Protein AF-A0A9D4B966-F1 (afdb_monomer_lite)

Structure (mmCIF, N/CA/C/O backbone):
data_AF-A0A9D4B966-F1
#
_entry.id   AF-A0A9D4B966-F1
#
loop_
_atom_site.group_PDB
_atom_site.id
_atom_site.type_symbol
_atom_site.label_atom_id
_atom_site.label_alt_id
_atom_site.label_comp_id
_atom_site.label_asym_id
_atom_site.label_entity_id
_atom_site.label_seq_id
_atom_site.pdbx_PDB_ins_code
_atom_site.Cartn_x
_atom_site.Cartn_y
_atom_site.Cartn_z
_atom_site.occupancy
_atom_site.B_iso_or_equiv
_atom_site.auth_seq_id
_atom_site.auth_comp_id
_atom_site.auth_asym_id
_atom_site.auth_atom_id
_atom_site.pdbx_PDB_model_num
ATOM 1 N N . MET A 1 1 ? 3.788 -23.357 -5.620 1.00 58.25 1 MET A N 1
ATOM 2 C CA . MET A 1 1 ? 5.258 -23.547 -5.638 1.00 58.25 1 MET A CA 1
ATOM 3 C C . MET A 1 1 ? 5.591 -24.808 -4.861 1.00 58.25 1 MET A C 1
ATOM 5 O O . MET A 1 1 ? 4.962 -25.047 -3.835 1.00 58.25 1 MET A O 1
ATOM 9 N N . LYS A 1 2 ? 6.509 -25.647 -5.350 1.00 74.62 2 LYS A N 1
ATOM 10 C CA . LYS A 1 2 ? 6.828 -26.923 -4.694 1.00 74.62 2 LYS A CA 1
ATOM 11 C C . LYS A 1 2 ? 7.556 -26.639 -3.370 1.00 74.62 2 LYS A C 1
ATOM 13 O O . LYS A 1 2 ? 8.587 -25.982 -3.390 1.00 74.62 2 LYS A O 1
ATOM 18 N N . GLY A 1 3 ? 6.996 -27.088 -2.245 1.00 84.31 3 GLY A N 1
ATOM 19 C CA . GLY A 1 3 ? 7.574 -26.887 -0.906 1.00 84.31 3 GLY A CA 1
ATOM 20 C C . GLY A 1 3 ? 7.217 -25.571 -0.201 1.00 84.31 3 GLY A C 1
ATOM 21 O O . GLY A 1 3 ? 7.767 -25.302 0.860 1.00 84.31 3 GLY A O 1
ATOM 22 N N . ALA A 1 4 ? 6.313 -24.754 -0.748 1.00 82.75 4 ALA A N 1
ATOM 23 C CA . ALA A 1 4 ? 5.876 -23.528 -0.077 1.00 82.75 4 ALA A CA 1
ATOM 24 C C . ALA A 1 4 ? 4.793 -23.802 0.982 1.00 82.75 4 ALA A C 1
ATOM 26 O O . ALA A 1 4 ? 3.926 -24.656 0.784 1.00 82.75 4 ALA A O 1
ATOM 27 N N . THR A 1 5 ? 4.824 -23.045 2.082 1.00 85.06 5 THR A N 1
ATOM 28 C CA . THR A 1 5 ? 3.804 -23.081 3.141 1.00 85.06 5 THR A CA 1
ATOM 29 C C . THR A 1 5 ? 2.416 -22.748 2.573 1.00 85.06 5 THR A C 1
ATOM 31 O O . THR A 1 5 ? 2.314 -21.874 1.704 1.00 85.06 5 THR A O 1
ATOM 34 N N . PRO A 1 6 ? 1.331 -23.396 3.044 1.00 80.81 6 PRO A N 1
ATOM 35 C CA . PRO A 1 6 ? -0.027 -23.030 2.652 1.00 80.81 6 PRO A CA 1
ATOM 36 C C . PRO A 1 6 ? -0.288 -21.533 2.851 1.00 80.81 6 PRO A C 1
ATOM 38 O O . PRO A 1 6 ? 0.019 -20.976 3.902 1.00 80.81 6 PRO A O 1
ATOM 41 N N . GLY A 1 7 ? -0.835 -20.881 1.825 1.00 77.38 7 GLY A N 1
ATOM 42 C CA . GLY A 1 7 ? -1.066 -19.438 1.839 1.00 77.38 7 GLY A CA 1
ATOM 43 C C . GLY A 1 7 ? 0.148 -18.592 1.457 1.00 77.38 7 GLY A C 1
ATOM 44 O O . GLY A 1 7 ? 0.060 -17.380 1.577 1.00 77.38 7 GLY A O 1
ATOM 45 N N . ALA A 1 8 ? 1.252 -19.180 0.984 1.00 78.69 8 ALA A N 1
ATOM 46 C CA . ALA A 1 8 ? 2.328 -18.443 0.324 1.00 78.69 8 ALA A CA 1
ATOM 47 C C . ALA A 1 8 ? 1.968 -18.136 -1.141 1.00 78.69 8 ALA A C 1
ATOM 49 O O . ALA A 1 8 ? 1.592 -19.032 -1.902 1.00 78.69 8 ALA A O 1
ATOM 50 N N . ARG A 1 9 ? 2.138 -16.880 -1.561 1.00 78.94 9 ARG A N 1
ATOM 51 C CA . ARG A 1 9 ? 2.105 -16.452 -2.962 1.00 78.94 9 ARG A CA 1
ATOM 52 C C . ARG A 1 9 ? 3.449 -15.841 -3.314 1.00 78.94 9 ARG A C 1
ATOM 54 O O . ARG A 1 9 ? 4.089 -15.189 -2.494 1.00 78.94 9 ARG A O 1
ATOM 61 N N . ALA A 1 10 ? 3.837 -16.039 -4.560 1.00 79.62 10 ALA A N 1
ATOM 62 C CA . ALA A 1 10 ? 4.959 -15.355 -5.159 1.00 79.62 10 ALA A CA 1
ATOM 63 C C . ALA A 1 10 ? 4.510 -14.823 -6.509 1.00 79.62 10 ALA A C 1
ATOM 65 O O . ALA A 1 10 ? 3.900 -15.551 -7.296 1.00 79.62 10 ALA A O 1
ATOM 66 N N . THR A 1 11 ? 4.855 -13.570 -6.754 1.00 82.56 11 THR A N 1
ATOM 67 C CA . THR A 1 11 ? 4.630 -12.893 -8.021 1.00 82.56 11 THR A CA 1
ATOM 68 C C . THR A 1 11 ? 5.980 -12.333 -8.452 1.00 82.56 11 THR A C 1
ATOM 70 O O . THR A 1 11 ? 6.671 -11.693 -7.661 1.00 82.56 11 THR A O 1
ATOM 73 N N . MET A 1 12 ? 6.380 -12.605 -9.690 1.00 82.44 12 MET A N 1
ATOM 74 C CA . MET A 1 12 ? 7.587 -12.050 -10.299 1.00 82.44 12 MET A CA 1
ATOM 75 C C . MET A 1 12 ? 7.251 -11.557 -11.699 1.00 82.44 12 MET A C 1
ATOM 77 O O . MET A 1 12 ? 6.359 -12.098 -12.349 1.00 82.44 12 MET A O 1
ATOM 81 N N . SER A 1 13 ? 7.961 -10.529 -12.153 1.00 84.75 13 SER A N 1
ATOM 82 C CA . SER A 1 13 ? 7.972 -10.199 -13.575 1.00 84.75 13 SER A CA 1
ATOM 83 C C . SER A 1 13 ? 8.895 -11.157 -14.328 1.00 84.75 13 SER A C 1
ATOM 85 O O . SER A 1 13 ? 9.757 -11.799 -13.724 1.00 84.75 13 SER A O 1
ATOM 87 N N . ASP A 1 14 ? 8.769 -11.200 -15.653 1.00 81.38 14 ASP A N 1
ATOM 88 C CA . ASP A 1 14 ? 9.626 -12.026 -16.514 1.00 81.38 14 ASP A CA 1
ATOM 89 C C . ASP A 1 14 ? 11.117 -11.673 -16.387 1.00 81.38 14 ASP A C 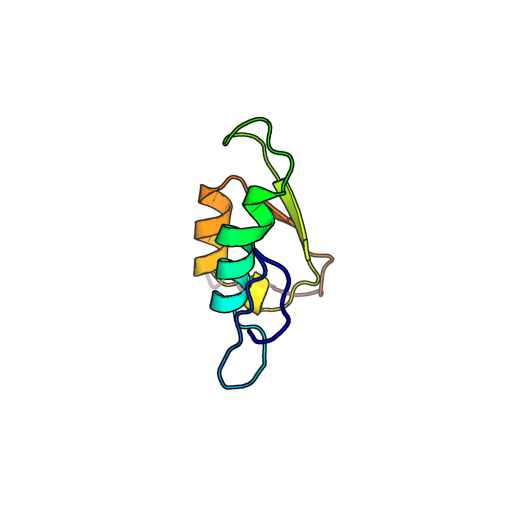1
ATOM 91 O O . ASP A 1 14 ? 11.983 -12.519 -16.591 1.00 81.38 14 ASP A O 1
ATOM 95 N N . SER A 1 15 ? 11.431 -10.429 -16.004 1.00 84.69 15 SER A N 1
ATOM 96 C CA . SER A 1 15 ? 12.805 -9.972 -15.769 1.00 84.69 15 SER A CA 1
ATOM 97 C C . SER A 1 15 ? 13.325 -10.287 -14.362 1.00 84.69 15 SER A C 1
ATOM 99 O O . SER A 1 15 ? 14.485 -10.009 -14.064 1.00 84.69 15 SER A O 1
ATOM 101 N N . GLY A 1 16 ? 12.476 -10.821 -13.478 1.00 81.12 16 GLY A N 1
ATOM 102 C CA . GLY A 1 16 ? 12.783 -11.060 -12.068 1.00 81.12 16 GLY A CA 1
ATOM 103 C C . GLY A 1 16 ? 12.772 -9.803 -11.191 1.00 81.12 16 GLY A C 1
ATOM 104 O O . GLY A 1 16 ? 12.875 -9.916 -9.971 1.00 81.12 16 GLY A O 1
ATOM 105 N N . TRP A 1 17 ? 12.603 -8.608 -11.768 1.00 78.06 17 TRP A N 1
ATOM 106 C CA . TRP A 1 17 ? 12.536 -7.354 -11.017 1.00 78.06 17 TRP A CA 1
ATOM 107 C C . TRP A 1 17 ? 11.123 -7.064 -10.509 1.00 78.06 17 TRP A C 1
ATOM 109 O O . TRP A 1 17 ? 10.122 -7.403 -11.147 1.00 78.06 17 TRP A O 1
ATOM 119 N N . SER A 1 18 ? 11.029 -6.382 -9.367 1.00 78.12 18 SER A N 1
ATOM 120 C CA . SER A 1 18 ? 9.746 -5.882 -8.873 1.00 78.12 18 SER A CA 1
ATOM 121 C C . SER A 1 18 ? 9.274 -4.722 -9.749 1.00 78.12 18 SER A C 1
ATOM 123 O O . SER A 1 18 ? 9.977 -3.725 -9.912 1.00 78.12 18 SER A O 1
ATOM 125 N N . THR A 1 19 ? 8.085 -4.852 -10.332 1.00 88.69 19 THR A N 1
ATOM 126 C CA . THR A 1 19 ? 7.429 -3.788 -11.100 1.00 88.69 19 THR A CA 1
ATOM 127 C C . THR A 1 19 ? 6.349 -3.120 -10.255 1.00 88.69 19 THR A C 1
ATOM 129 O O . THR A 1 19 ? 5.958 -3.618 -9.199 1.00 88.69 19 THR A O 1
ATOM 132 N N . THR A 1 20 ? 5.816 -1.992 -10.725 1.00 88.44 20 THR A N 1
ATOM 133 C CA . THR A 1 20 ? 4.668 -1.342 -10.076 1.00 88.44 20 THR A CA 1
ATOM 134 C 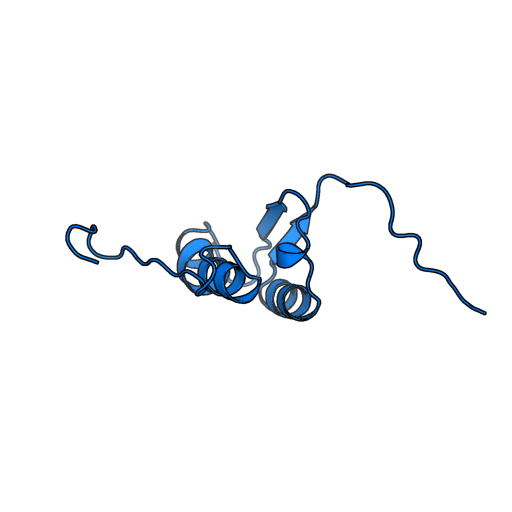C . THR A 1 20 ? 3.479 -2.283 -9.905 1.00 88.44 20 THR A C 1
ATOM 136 O O . THR A 1 20 ? 2.820 -2.218 -8.872 1.00 88.44 20 THR A O 1
ATOM 139 N N . ASP A 1 21 ? 3.202 -3.152 -10.879 1.00 88.81 21 ASP A N 1
ATOM 140 C CA . ASP A 1 21 ? 2.066 -4.071 -10.794 1.00 88.81 21 ASP A CA 1
ATOM 141 C C . ASP A 1 21 ? 2.324 -5.194 -9.780 1.00 88.81 21 ASP A C 1
ATOM 143 O O . ASP A 1 21 ? 1.444 -5.476 -8.972 1.00 88.81 21 ASP A O 1
ATOM 147 N N . VAL A 1 22 ? 3.544 -5.748 -9.730 1.00 89.81 22 VAL A N 1
ATOM 148 C CA . VAL A 1 22 ? 3.943 -6.726 -8.695 1.00 89.81 22 VAL A CA 1
ATOM 149 C C . VAL A 1 22 ? 3.851 -6.106 -7.297 1.00 89.81 22 VAL A C 1
ATOM 151 O O . VAL A 1 22 ? 3.359 -6.728 -6.358 1.00 89.81 22 VAL A O 1
ATOM 154 N N . PHE A 1 23 ? 4.278 -4.851 -7.150 1.00 89.75 23 PHE A N 1
ATOM 155 C CA . PHE A 1 23 ? 4.182 -4.145 -5.877 1.00 89.75 23 PHE A CA 1
ATOM 156 C C . PHE A 1 23 ? 2.729 -3.834 -5.480 1.00 89.75 23 PHE A C 1
ATOM 158 O O . PHE A 1 23 ? 2.373 -3.950 -4.308 1.00 89.75 23 PHE A O 1
ATOM 165 N N . ASN A 1 24 ? 1.878 -3.456 -6.438 1.00 90.31 24 ASN A N 1
ATOM 166 C CA . ASN A 1 24 ? 0.457 -3.229 -6.180 1.00 90.31 24 ASN A CA 1
ATOM 167 C C . ASN A 1 24 ? -0.255 -4.525 -5.766 1.00 90.31 24 ASN A C 1
ATOM 169 O O . ASN A 1 24 ? -1.020 -4.506 -4.808 1.00 90.31 24 ASN A O 1
ATOM 173 N N . ASP A 1 25 ? 0.048 -5.641 -6.437 1.00 89.75 25 ASP A N 1
ATOM 174 C CA . ASP A 1 25 ? -0.455 -6.977 -6.097 1.00 89.75 25 ASP A CA 1
ATOM 175 C C . ASP A 1 25 ? -0.103 -7.362 -4.653 1.00 89.75 25 ASP A C 1
ATOM 177 O O . ASP A 1 25 ? -0.968 -7.781 -3.883 1.00 89.75 25 ASP A O 1
ATOM 181 N N . TYR A 1 26 ? 1.145 -7.118 -4.243 1.00 89.75 26 TYR A N 1
ATOM 182 C CA . TYR A 1 26 ? 1.573 -7.310 -2.858 1.00 89.75 26 TYR A CA 1
ATOM 183 C C . TYR A 1 26 ? 0.785 -6.437 -1.867 1.00 89.75 26 TYR A C 1
ATOM 185 O O . TYR A 1 26 ? 0.338 -6.928 -0.825 1.00 89.75 26 TYR A O 1
ATOM 193 N N . LEU A 1 27 ? 0.595 -5.146 -2.168 1.00 90.69 27 LEU A N 1
ATOM 194 C CA . LEU A 1 27 ? -0.138 -4.253 -1.269 1.00 90.69 27 LEU A CA 1
ATOM 195 C C . LEU A 1 27 ? -1.606 -4.668 -1.115 1.00 90.69 27 LEU A C 1
ATOM 197 O O . LEU A 1 27 ? -2.138 -4.653 -0.005 1.00 90.69 27 LEU A O 1
ATOM 201 N N . GLU A 1 28 ? -2.247 -5.029 -2.223 1.00 89.06 28 GLU A N 1
ATOM 202 C CA . GLU A 1 28 ? -3.665 -5.369 -2.280 1.00 89.06 28 GLU A CA 1
ATOM 203 C C . GLU A 1 28 ? -3.973 -6.718 -1.633 1.00 89.06 28 GLU A C 1
ATOM 205 O O . GLU A 1 28 ? -4.880 -6.815 -0.807 1.00 89.06 28 GLU A O 1
ATOM 210 N N . HIS A 1 29 ? -3.201 -7.748 -1.975 1.00 87.31 29 HIS A N 1
ATOM 211 C CA . HIS A 1 29 ? -3.537 -9.128 -1.638 1.00 87.31 29 HIS A CA 1
ATOM 212 C C . HIS A 1 29 ? -2.798 -9.681 -0.421 1.00 87.31 29 HIS A C 1
ATOM 214 O O . HIS A 1 29 ? -3.170 -10.752 0.057 1.00 87.31 29 HIS A O 1
ATOM 220 N N . TYR A 1 30 ? -1.765 -8.990 0.067 1.00 87.12 30 TYR A N 1
ATOM 221 C CA . TYR A 1 30 ? -1.041 -9.374 1.281 1.00 87.12 30 TYR A CA 1
ATOM 222 C C . TYR A 1 30 ? -1.076 -8.292 2.329 1.00 87.12 30 TYR A C 1
ATOM 224 O O . TYR A 1 30 ? -1.622 -8.495 3.408 1.00 87.12 30 TYR A O 1
ATOM 232 N N . PHE A 1 31 ? -0.463 -7.149 2.033 1.00 89.75 31 PHE A N 1
ATOM 233 C CA . PHE A 1 31 ? -0.183 -6.162 3.063 1.00 89.75 31 PHE A CA 1
ATOM 234 C C . PHE A 1 31 ? -1.462 -5.727 3.782 1.00 89.75 31 PHE A C 1
ATOM 236 O O . PHE A 1 31 ? -1.498 -5.730 5.007 1.00 89.75 31 PHE A O 1
ATOM 243 N N . LEU A 1 32 ? -2.530 -5.425 3.038 1.00 87.75 32 LEU A N 1
ATOM 244 C CA . LEU A 1 32 ? -3.804 -4.998 3.619 1.00 87.75 32 LEU A CA 1
ATOM 245 C C . LEU A 1 32 ? -4.492 -6.064 4.481 1.00 87.75 32 LEU A C 1
ATOM 247 O O . LEU A 1 32 ? -5.192 -5.693 5.417 1.00 87.75 32 LEU A O 1
ATOM 251 N N . GLN A 1 33 ? -4.285 -7.355 4.203 1.00 85.62 33 GLN A N 1
ATOM 252 C CA . GLN A 1 33 ? -4.848 -8.445 5.008 1.00 85.62 33 GLN A CA 1
ATOM 253 C C . GLN A 1 33 ? -4.221 -8.497 6.409 1.00 85.62 33 GLN A C 1
ATOM 255 O O . GLN A 1 33 ? -4.889 -8.867 7.372 1.00 85.62 33 GLN A O 1
ATOM 260 N N . TYR A 1 34 ? -2.940 -8.140 6.516 1.00 86.81 34 TYR A N 1
ATOM 261 C CA . TYR A 1 34 ? -2.180 -8.209 7.767 1.00 86.81 34 TYR A CA 1
ATOM 262 C C . TYR A 1 34 ? -1.947 -6.842 8.414 1.00 86.81 34 TYR A C 1
ATOM 264 O O . TYR A 1 34 ? -1.529 -6.768 9.569 1.00 86.81 34 TYR A O 1
ATOM 272 N N . ALA A 1 35 ? -2.220 -5.751 7.700 1.00 84.88 35 ALA A N 1
ATOM 273 C CA . ALA A 1 35 ? -2.215 -4.419 8.272 1.00 84.88 35 ALA A CA 1
ATOM 274 C C . ALA A 1 35 ? -3.340 -4.328 9.309 1.00 84.88 35 ALA A C 1
ATOM 276 O O . ALA A 1 35 ? -4.507 -4.537 8.986 1.00 84.88 35 ALA A O 1
ATOM 277 N N . ALA A 1 36 ? -2.988 -4.006 10.555 1.00 77.19 36 ALA A N 1
ATOM 278 C CA . ALA A 1 36 ? -3.926 -3.884 11.667 1.00 77.19 36 ALA A CA 1
ATOM 279 C C . ALA A 1 36 ? -4.860 -2.672 11.483 1.00 77.19 36 ALA A C 1
ATOM 281 O O . ALA A 1 36 ? -4.667 -1.606 12.073 1.00 77.19 36 ALA A O 1
ATOM 282 N N . ARG A 1 37 ? -5.863 -2.828 10.616 1.00 81.56 37 ARG A N 1
ATOM 283 C CA . ARG A 1 37 ? -6.940 -1.864 10.409 1.00 81.56 37 ARG A CA 1
ATOM 284 C C . ARG A 1 37 ? -8.131 -2.263 11.260 1.00 81.56 37 ARG A C 1
ATOM 286 O O . ARG A 1 37 ? -8.689 -3.340 11.088 1.00 81.56 37 ARG A O 1
ATOM 293 N N . THR A 1 38 ? -8.564 -1.356 12.119 1.00 80.38 38 THR A N 1
ATOM 294 C CA . THR A 1 38 ? -9.818 -1.479 12.864 1.00 80.38 38 THR A CA 1
ATOM 295 C C . THR A 1 38 ? -11.022 -1.209 11.954 1.00 80.38 38 THR A C 1
ATOM 297 O O . THR A 1 38 ? -12.114 -1.698 12.220 1.00 80.38 38 THR A O 1
ATOM 300 N N . ASN A 1 39 ? -10.840 -0.429 10.876 1.00 84.38 39 ASN A N 1
ATOM 301 C CA . ASN A 1 39 ? -11.829 -0.204 9.815 1.00 84.38 39 ASN A CA 1
ATOM 302 C C . ASN A 1 39 ? -11.186 0.363 8.524 1.00 84.38 39 ASN A C 1
ATOM 304 O O . ASN A 1 39 ? -10.008 0.734 8.493 1.00 84.38 39 ASN A O 1
ATOM 308 N N . GLU A 1 40 ? -11.981 0.474 7.456 1.00 78.25 40 GLU A N 1
ATOM 309 C CA . GLU A 1 40 ? -11.566 0.955 6.123 1.00 78.25 40 GLU A CA 1
ATOM 310 C C . GLU A 1 40 ? -11.257 2.464 6.044 1.00 78.25 40 GLU A C 1
ATOM 312 O O . GLU A 1 40 ? -10.653 2.940 5.076 1.00 78.25 40 GLU A O 1
ATOM 317 N N . ASN A 1 41 ? -11.611 3.226 7.080 1.00 84.19 41 ASN A N 1
ATOM 318 C CA . ASN A 1 41 ? -11.318 4.656 7.176 1.00 84.19 41 ASN A CA 1
ATOM 319 C C . ASN A 1 41 ? -10.009 4.929 7.922 1.00 84.19 41 ASN A C 1
ATOM 321 O O . ASN A 1 41 ? -9.476 6.033 7.844 1.00 84.19 41 ASN A O 1
ATOM 325 N N . GLN A 1 42 ? -9.462 3.931 8.624 1.00 89.25 42 GLN A N 1
ATOM 326 C CA . GLN A 1 42 ? -8.188 4.078 9.310 1.00 89.25 42 GLN A CA 1
ATOM 327 C C . GLN A 1 42 ? -7.069 4.300 8.294 1.00 89.25 42 GLN A C 1
ATOM 329 O O . GLN A 1 42 ? -6.870 3.488 7.388 1.00 89.25 42 GLN A O 1
ATOM 334 N N . LEU A 1 43 ? -6.339 5.396 8.472 1.00 90.38 43 LEU A N 1
ATOM 335 C CA . LEU A 1 43 ? -5.197 5.754 7.649 1.00 90.38 43 LEU A CA 1
ATOM 336 C C . LEU A 1 43 ? -3.996 4.864 7.974 1.00 90.38 43 LEU A C 1
ATOM 338 O O . LEU A 1 43 ? -3.651 4.676 9.141 1.00 90.38 43 LEU A O 1
ATOM 342 N N . ILE A 1 44 ? -3.337 4.355 6.936 1.00 91.12 44 ILE A N 1
ATOM 343 C CA . ILE A 1 44 ? -2.050 3.667 7.062 1.00 91.12 44 ILE A CA 1
ATOM 344 C C . ILE A 1 44 ? -0.977 4.530 6.413 1.00 91.12 44 ILE A C 1
ATOM 346 O O . ILE A 1 44 ? -1.106 4.929 5.254 1.00 91.12 44 ILE A O 1
ATOM 350 N N . LEU A 1 45 ? 0.104 4.773 7.150 1.00 91.38 45 LEU A N 1
ATOM 351 C CA . LEU A 1 45 ? 1.296 5.432 6.639 1.00 91.38 45 LEU A CA 1
ATOM 352 C C . LEU A 1 45 ? 2.319 4.386 6.177 1.00 91.38 45 LEU A C 1
ATOM 354 O O . LEU A 1 45 ? 2.808 3.588 6.971 1.00 91.38 45 LEU A O 1
ATOM 358 N N . LEU A 1 46 ? 2.646 4.404 4.888 1.00 90.56 46 LEU A N 1
ATOM 359 C CA . LEU A 1 46 ? 3.699 3.610 4.267 1.00 90.56 46 LEU A CA 1
ATOM 360 C C . LEU A 1 46 ? 4.993 4.428 4.238 1.00 90.56 46 LEU A C 1
ATOM 362 O O . LEU A 1 46 ? 5.011 5.526 3.682 1.00 90.56 46 LEU A O 1
ATOM 366 N N . LEU A 1 47 ? 6.069 3.873 4.792 1.00 90.31 47 LEU A N 1
ATOM 367 C CA . LEU A 1 47 ? 7.421 4.431 4.731 1.00 90.31 47 LEU A CA 1
ATOM 368 C C . LEU A 1 47 ? 8.237 3.604 3.731 1.00 90.31 47 LEU A C 1
ATOM 370 O O . LEU A 1 47 ? 8.546 2.451 4.020 1.00 90.31 47 LEU A O 1
ATOM 374 N N . LEU A 1 48 ? 8.541 4.153 2.552 1.00 89.06 48 LEU A N 1
ATOM 375 C CA . LEU A 1 48 ? 9.278 3.450 1.483 1.00 89.06 48 LEU A CA 1
ATOM 376 C C . LEU A 1 48 ? 10.453 4.291 0.985 1.00 89.06 48 LEU A C 1
ATOM 378 O O . LEU A 1 48 ? 10.429 5.501 1.130 1.00 89.06 48 LEU A O 1
ATOM 382 N N . ASP A 1 49 ? 11.433 3.669 0.336 1.00 85.06 49 ASP A N 1
ATOM 383 C CA . ASP A 1 49 ? 12.716 4.254 -0.105 1.00 85.06 49 ASP A CA 1
ATOM 384 C C . ASP A 1 49 ? 12.651 5.258 -1.281 1.00 85.06 49 ASP A C 1
ATOM 386 O O . ASP A 1 49 ? 13.662 5.846 -1.662 1.00 85.06 49 ASP A O 1
ATOM 390 N N . GLY A 1 50 ? 11.472 5.475 -1.868 1.00 80.75 50 GLY A N 1
ATOM 391 C CA . GLY A 1 50 ? 11.275 6.411 -2.977 1.00 80.75 50 GLY A CA 1
ATOM 392 C C . GLY A 1 50 ? 11.589 5.854 -4.363 1.00 80.75 50 GLY A C 1
ATOM 393 O O . GLY A 1 50 ? 11.664 6.633 -5.315 1.00 80.75 50 GLY A O 1
ATOM 394 N N . HIS A 1 51 ? 11.722 4.532 -4.515 1.00 84.56 51 HIS A N 1
ATOM 395 C CA . HIS A 1 51 ? 11.846 3.906 -5.831 1.00 84.56 51 HIS A CA 1
ATOM 396 C C . HIS A 1 51 ? 10.679 4.304 -6.758 1.00 84.56 51 HIS A C 1
ATOM 398 O O . HIS A 1 51 ? 9.522 4.387 -6.338 1.00 84.56 51 HIS A O 1
ATOM 404 N N . THR A 1 52 ? 10.960 4.523 -8.046 1.00 82.88 52 THR A N 1
ATOM 405 C CA . THR A 1 52 ? 9.974 4.970 -9.056 1.00 82.88 52 THR A CA 1
ATOM 406 C C . THR A 1 52 ? 8.750 4.055 -9.173 1.00 82.88 52 THR A C 1
ATOM 408 O O . THR A 1 52 ? 7.634 4.510 -9.428 1.00 82.88 52 THR A O 1
ATOM 411 N N . THR A 1 53 ? 8.924 2.762 -8.914 1.00 83.69 53 THR A N 1
ATOM 412 C CA . THR A 1 53 ? 7.870 1.745 -8.888 1.00 83.69 53 THR A CA 1
ATOM 413 C C . THR A 1 53 ? 6.826 2.020 -7.803 1.00 83.69 53 THR A C 1
ATOM 415 O O . THR A 1 53 ? 5.654 1.691 -8.003 1.00 83.69 53 THR A O 1
ATOM 418 N N . HIS A 1 54 ? 7.213 2.694 -6.712 1.00 84.06 54 HIS A N 1
ATOM 419 C CA . HIS A 1 54 ? 6.350 3.108 -5.605 1.00 84.06 54 HIS A CA 1
ATOM 420 C C . HIS A 1 54 ? 5.658 4.460 -5.828 1.00 84.06 54 HIS A C 1
ATOM 422 O O . HIS A 1 54 ? 4.797 4.834 -5.026 1.00 84.06 54 HIS A O 1
ATOM 428 N N . THR A 1 55 ? 6.006 5.216 -6.872 1.00 86.12 55 THR A N 1
ATOM 429 C CA . THR A 1 55 ? 5.553 6.610 -7.060 1.00 86.12 55 THR A CA 1
ATOM 430 C C . THR A 1 55 ? 4.739 6.839 -8.329 1.00 86.12 55 THR A C 1
ATOM 432 O O . THR A 1 55 ? 4.387 7.974 -8.645 1.00 86.12 55 THR A O 1
ATOM 435 N N . THR A 1 56 ? 4.346 5.777 -9.034 1.00 86.94 56 THR A N 1
ATOM 436 C CA . THR A 1 56 ? 3.565 5.926 -10.269 1.00 86.94 56 THR A CA 1
ATOM 437 C C . THR A 1 56 ? 2.191 6.577 -10.027 1.00 86.94 56 THR A C 1
ATOM 439 O O . THR A 1 56 ? 1.570 6.383 -8.970 1.00 86.94 56 THR A O 1
ATOM 442 N N . PRO A 1 57 ? 1.642 7.319 -11.012 1.00 87.00 57 PRO A N 1
ATOM 443 C CA . PRO A 1 57 ? 0.320 7.934 -10.884 1.00 87.00 57 PRO A CA 1
ATOM 444 C C . PRO A 1 57 ? -0.812 6.922 -10.649 1.00 87.00 57 PRO A C 1
ATOM 446 O O . PRO A 1 57 ? -1.722 7.193 -9.864 1.00 87.00 57 PRO A O 1
ATOM 449 N N . LYS A 1 58 ? -0.748 5.745 -11.293 1.00 87.44 58 LYS A N 1
ATOM 450 C CA . LYS A 1 58 ? -1.721 4.647 -11.128 1.00 87.44 58 LYS A CA 1
ATOM 451 C C . LYS A 1 58 ? -1.764 4.177 -9.671 1.00 87.44 58 LYS A C 1
ATOM 453 O O . LYS A 1 58 ? -2.825 4.211 -9.051 1.00 87.44 58 LYS A O 1
ATOM 458 N N . LEU A 1 59 ? -0.604 3.833 -9.112 1.00 87.75 59 LEU A N 1
ATOM 459 C CA . LEU A 1 59 ? -0.477 3.371 -7.731 1.00 87.75 59 LEU A CA 1
ATOM 460 C C . LEU A 1 59 ? -0.866 4.461 -6.725 1.00 87.75 59 LEU A C 1
ATOM 462 O O . LEU A 1 59 ? -1.498 4.193 -5.708 1.00 87.75 59 LEU A O 1
ATOM 466 N N . THR A 1 60 ? -0.527 5.717 -7.014 1.00 87.75 60 THR A N 1
ATOM 467 C CA . THR A 1 60 ? -0.875 6.852 -6.151 1.00 87.75 60 THR A CA 1
ATOM 468 C C . THR A 1 60 ? -2.385 7.059 -6.055 1.00 87.75 60 THR A C 1
ATOM 470 O O . THR A 1 60 ? -2.892 7.268 -4.954 1.00 87.75 60 THR A O 1
ATOM 473 N N . ARG A 1 61 ? -3.120 6.944 -7.169 1.00 90.50 61 ARG A N 1
ATOM 474 C CA . ARG A 1 61 ? -4.591 7.006 -7.153 1.00 90.50 61 ARG A CA 1
ATOM 475 C C . ARG A 1 61 ? -5.204 5.836 -6.383 1.00 90.50 61 ARG A C 1
ATOM 477 O O . ARG A 1 61 ? -6.050 6.066 -5.524 1.00 90.50 61 ARG A O 1
ATOM 484 N N . TRP A 1 62 ? -4.737 4.613 -6.639 1.00 91.31 62 TRP A N 1
ATOM 485 C CA . TRP A 1 62 ? -5.221 3.417 -5.942 1.00 91.31 62 TRP A CA 1
ATOM 486 C C . TRP A 1 62 ? -5.001 3.514 -4.424 1.00 91.31 62 TRP A C 1
ATOM 488 O O . TRP A 1 62 ? -5.944 3.355 -3.652 1.00 91.31 62 TRP A O 1
ATOM 498 N N . ARG A 1 63 ? -3.802 3.905 -3.977 1.00 90.69 63 ARG A N 1
ATOM 499 C CA . ARG A 1 63 ? -3.488 4.067 -2.546 1.00 90.69 63 ARG A CA 1
ATOM 500 C C . ARG A 1 63 ? -4.370 5.099 -1.851 1.00 90.69 63 ARG A C 1
ATOM 502 O O . ARG A 1 63 ? -4.890 4.820 -0.773 1.00 90.69 63 ARG A O 1
ATOM 509 N N . LYS A 1 64 ? -4.588 6.258 -2.484 1.00 89.19 64 LYS A N 1
ATOM 510 C CA . LYS A 1 64 ? -5.480 7.296 -1.945 1.00 89.19 64 LYS A CA 1
ATOM 511 C C . LYS A 1 64 ? -6.901 6.769 -1.742 1.00 89.19 64 LYS A C 1
ATOM 513 O O . LYS A 1 64 ? -7.484 7.026 -0.699 1.00 89.19 64 LYS A O 1
ATOM 518 N N . SER A 1 65 ? -7.415 5.964 -2.677 1.00 90.31 65 SER A N 1
ATOM 519 C CA . SER A 1 65 ? -8.742 5.338 -2.541 1.00 90.31 65 SER A CA 1
ATOM 520 C C . SER A 1 65 ? -8.853 4.357 -1.364 1.00 90.31 65 SER A C 1
ATOM 522 O O . SER A 1 65 ? -9.952 4.060 -0.913 1.00 90.31 65 SER A O 1
ATOM 524 N N . LYS A 1 66 ? -7.718 3.865 -0.849 1.00 88.06 66 LYS A N 1
ATOM 525 C CA . LYS A 1 66 ? -7.633 2.897 0.254 1.00 88.06 66 LYS A CA 1
ATOM 526 C C . LYS A 1 66 ? -7.199 3.524 1.587 1.00 88.06 66 LYS A C 1
ATOM 528 O O . LYS A 1 66 ? -6.939 2.773 2.529 1.00 88.06 66 LYS A O 1
ATOM 533 N N . ASN A 1 67 ? -7.110 4.859 1.675 1.00 91.06 67 ASN A N 1
ATOM 534 C CA . ASN A 1 67 ? -6.544 5.604 2.814 1.00 91.06 67 ASN A CA 1
ATOM 535 C C . ASN A 1 67 ? -5.093 5.198 3.151 1.00 91.06 67 ASN A C 1
ATOM 537 O O . ASN A 1 67 ? -4.678 5.183 4.311 1.00 91.06 67 ASN A O 1
ATOM 541 N N . LEU A 1 68 ? -4.308 4.867 2.120 1.00 90.75 68 LEU A N 1
ATOM 542 C CA . LEU A 1 68 ? -2.878 4.579 2.229 1.00 90.75 68 LEU A CA 1
ATOM 543 C C . LEU A 1 68 ? -2.076 5.830 1.862 1.00 90.75 68 LEU A C 1
ATOM 545 O O . LEU A 1 68 ? -2.100 6.284 0.716 1.00 90.75 68 LEU A O 1
ATOM 549 N N . HIS A 1 69 ? -1.351 6.386 2.827 1.00 90.00 69 HIS A N 1
ATOM 550 C CA . HIS A 1 69 ? -0.487 7.544 2.623 1.00 90.00 69 HIS A CA 1
ATOM 551 C C . HIS A 1 69 ? 0.960 7.093 2.497 1.00 90.00 69 HIS A C 1
ATOM 553 O O . HIS A 1 69 ? 1.408 6.223 3.232 1.00 90.00 69 HIS A O 1
ATOM 559 N N . LEU A 1 70 ? 1.693 7.676 1.552 1.00 88.50 70 LEU A N 1
ATOM 560 C CA . LEU A 1 70 ? 3.103 7.380 1.339 1.00 88.50 70 LEU A CA 1
ATOM 561 C C . LEU A 1 70 ? 3.947 8.535 1.866 1.00 88.50 70 LEU A C 1
ATOM 563 O O . LEU A 1 70 ? 3.779 9.665 1.410 1.00 88.50 70 LEU A O 1
ATOM 567 N N . LEU A 1 71 ? 4.885 8.230 2.754 1.00 86.25 71 LEU A N 1
ATOM 568 C CA . LEU A 1 71 ? 5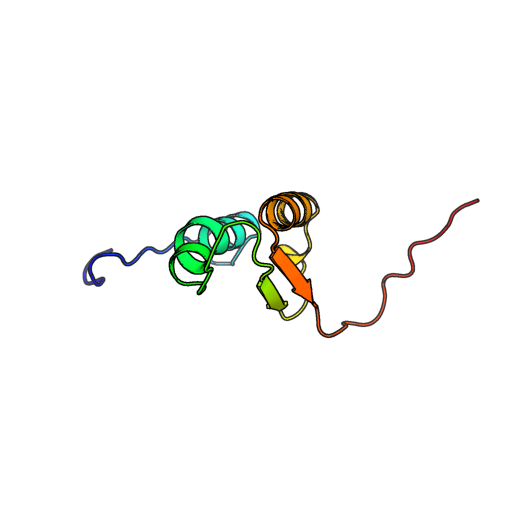.993 9.111 3.089 1.00 86.25 71 LEU A CA 1
ATOM 569 C C . LEU A 1 71 ? 7.278 8.497 2.536 1.00 86.25 71 LEU A C 1
ATOM 571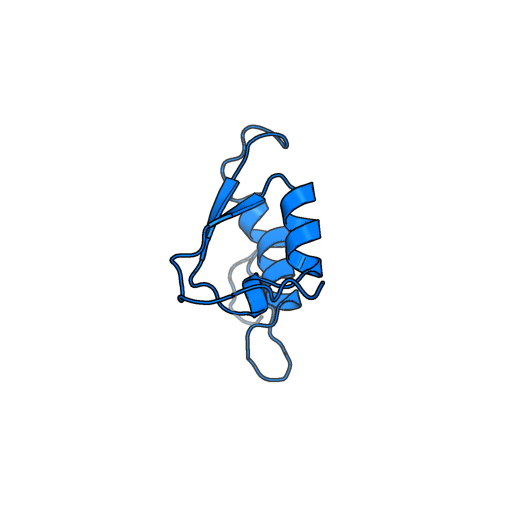 O O . LEU A 1 71 ? 7.576 7.321 2.748 1.00 86.25 71 LEU A O 1
ATOM 575 N N . LEU A 1 72 ? 8.020 9.314 1.802 1.00 82.50 72 LEU A N 1
ATOM 576 C CA . LEU A 1 72 ? 9.312 8.953 1.244 1.00 82.50 72 LEU A CA 1
ATOM 577 C C . LEU A 1 72 ? 10.379 9.728 2.019 1.00 82.50 72 LEU A C 1
ATOM 579 O O . LEU A 1 72 ? 10.260 10.955 2.103 1.00 82.50 72 LEU A O 1
ATOM 583 N N . PRO A 1 73 ? 11.416 9.072 2.567 1.00 68.31 73 PRO A N 1
ATOM 584 C CA . PRO A 1 73 ? 12.618 9.776 2.949 1.00 68.31 73 PRO A CA 1
ATOM 585 C C . PRO A 1 73 ? 13.195 10.335 1.648 1.00 68.31 73 PRO A C 1
ATOM 587 O O . PRO A 1 73 ? 13.485 9.611 0.698 1.00 68.31 73 PRO A O 1
ATOM 590 N N . THR A 1 74 ? 13.235 11.654 1.561 1.00 56.28 74 THR A N 1
ATOM 591 C CA . THR A 1 74 ? 13.634 12.414 0.379 1.00 56.28 74 THR A CA 1
ATOM 592 C C . THR A 1 74 ? 14.878 11.847 -0.302 1.00 56.28 74 THR A C 1
ATOM 594 O O . THR A 1 74 ? 15.970 11.884 0.260 1.00 56.28 74 THR A O 1
ATOM 597 N N . ARG A 1 75 ? 14.742 11.481 -1.579 1.00 49.19 75 ARG A N 1
ATOM 598 C CA . ARG A 1 75 ? 15.766 11.816 -2.568 1.00 49.19 75 ARG A CA 1
A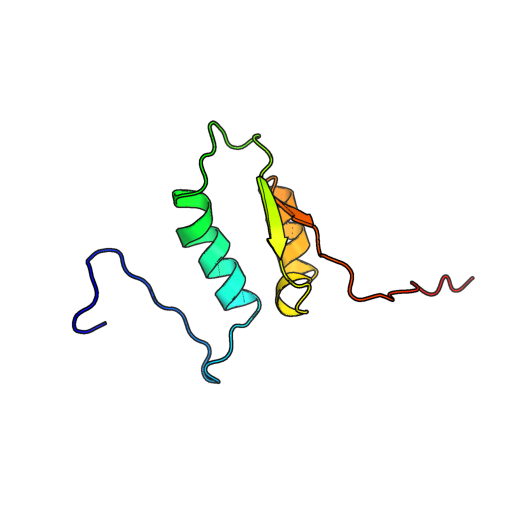TOM 599 C C . ARG A 1 75 ? 15.455 13.248 -3.004 1.00 49.19 75 ARG A C 1
ATOM 601 O O . ARG A 1 75 ? 14.354 13.515 -3.481 1.00 49.19 75 ARG A O 1
ATOM 608 N N . ALA A 1 76 ? 16.360 14.183 -2.726 1.00 50.31 76 ALA A N 1
ATOM 609 C CA . ALA A 1 76 ? 16.207 15.576 -3.126 1.00 50.31 76 ALA A CA 1
ATOM 610 C C . ALA A 1 76 ? 15.866 15.685 -4.628 1.00 50.31 76 ALA A C 1
ATOM 612 O O . ALA A 1 76 ? 16.421 14.943 -5.437 1.00 50.31 76 ALA A O 1
ATOM 613 N N . LEU A 1 77 ? 15.020 16.670 -4.955 1.00 50.31 77 LEU A N 1
ATOM 614 C CA . LEU A 1 77 ? 14.673 17.187 -6.288 1.00 50.31 77 LEU A CA 1
ATOM 615 C C . LEU A 1 77 ? 13.530 16.483 -7.043 1.00 50.31 77 LEU A C 1
ATOM 617 O O . LEU A 1 77 ? 13.742 15.578 -7.843 1.00 50.31 77 LEU A O 1
ATOM 621 N N . ILE A 1 78 ? 12.334 17.068 -6.932 1.00 45.50 78 ILE A N 1
ATOM 622 C CA . ILE A 1 78 ? 11.570 17.433 -8.133 1.00 45.50 78 ILE A CA 1
ATOM 623 C C . ILE A 1 78 ? 11.222 18.926 -8.021 1.00 45.50 78 ILE A C 1
ATOM 625 O O . ILE A 1 78 ? 10.278 19.267 -7.308 1.00 45.50 78 ILE A O 1
ATOM 629 N N . PRO A 1 79 ? 11.948 19.843 -8.692 1.00 43.41 79 PRO A N 1
ATOM 630 C CA . PRO A 1 79 ? 11.366 21.125 -9.044 1.00 43.41 79 PRO A CA 1
ATOM 631 C C . PRO A 1 79 ? 10.354 20.848 -10.159 1.00 43.41 79 PRO A C 1
ATOM 633 O O . PRO A 1 79 ? 10.715 20.507 -11.284 1.00 43.41 79 PRO A O 1
ATOM 636 N N . PHE A 1 80 ? 9.066 20.930 -9.835 1.00 46.16 80 PHE A N 1
ATOM 637 C CA . PHE A 1 80 ? 8.035 21.016 -10.859 1.00 46.16 80 PHE A CA 1
ATOM 638 C C . PHE A 1 80 ? 8.186 22.394 -11.507 1.00 46.16 80 PHE A C 1
ATOM 640 O O . PHE A 1 80 ? 7.925 23.413 -10.870 1.00 46.16 80 PHE A O 1
ATOM 647 N N . ALA A 1 81 ? 8.700 22.421 -12.736 1.00 47.53 81 ALA A N 1
ATOM 648 C CA . ALA A 1 81 ? 8.794 23.628 -13.536 1.00 47.53 81 ALA A CA 1
ATOM 649 C C . ALA A 1 81 ? 7.385 24.208 -13.731 1.00 47.53 81 ALA A C 1
ATOM 651 O O . ALA A 1 81 ? 6.588 23.683 -14.508 1.00 47.53 81 ALA A O 1
ATOM 652 N N . ALA A 1 82 ? 7.083 25.290 -13.016 1.00 40.12 82 ALA A N 1
ATOM 653 C CA . ALA A 1 82 ? 5.998 26.181 -13.379 1.00 40.12 82 ALA A CA 1
ATOM 654 C C . ALA A 1 82 ? 6.442 26.919 -14.646 1.00 40.12 82 ALA A C 1
ATOM 656 O O . ALA A 1 82 ? 7.262 27.830 -14.598 1.00 40.12 82 ALA A O 1
ATOM 657 N N . THR A 1 83 ? 5.956 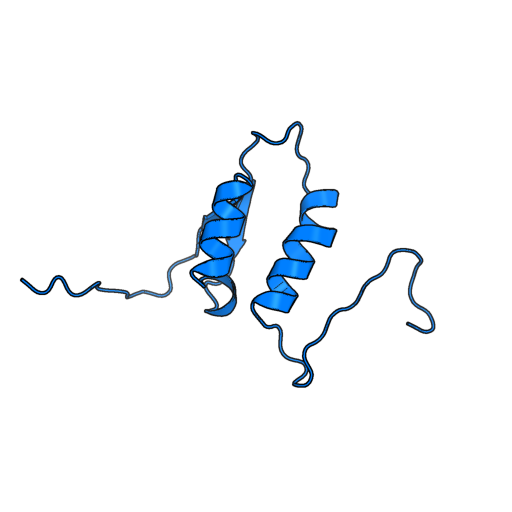26.452 -15.790 1.00 45.94 83 THR A N 1
ATOM 658 C CA . THR A 1 83 ? 5.923 27.258 -17.006 1.00 45.94 83 THR A CA 1
ATOM 659 C C . THR A 1 83 ? 4.674 28.131 -16.934 1.00 45.94 83 THR A C 1
ATOM 661 O O . THR A 1 83 ? 3.549 27.632 -16.921 1.00 45.94 83 THR A O 1
ATOM 664 N N . SER A 1 84 ? 4.880 29.438 -16.823 1.00 53.31 84 SER A N 1
ATOM 665 C CA . SER A 1 84 ? 3.975 30.507 -17.259 1.00 53.31 84 SER A CA 1
ATOM 666 C C . SER A 1 84 ? 4.825 31.727 -17.567 1.00 53.31 84 SER A C 1
ATOM 668 O O . SER A 1 84 ? 5.751 31.990 -16.768 1.00 53.31 84 SER A O 1
#

Organism: Dreissena polymorpha (NCBI:txid45954)

Secondary structure (DSSP, 8-state):
-TTPPTT------TTSSPPHHHHHHHIIIIIHHHS--SSTTS-EEEE----GGGS-HHHHHHHHHTTEEEE----S--------

pLDDT: mean 80.3, std 13.69, range [40.12, 91.38]

Foldseek 3Di:
DPPDDPPDDDDADPVRDDALVNVLCCVVVPVVVPPPDPDQQDADEDEDQPPPSCVDPVNVVVCVNSNYHYDHPDPDDDPPDPDD

Sequence (84 aa):
MKGATPGARATMSDSGWSTTDVFNDYLEHYFLQYAARTNENQLILLLLDGHTTHTTPKLTRWRKSKNLHLLLPTRALIPFAATS

InterPro domains:
  IPR004875 DDE superfamily endonuclease domain [PF03184] (9-74)

Radius of gyration: 15.75 Å; chains: 1; bounding box: 28×57×30 Å